Protein AF-Q9HTI3-F1 (afdb_monomer)

Secondary structure (DSSP, 8-state):
-----------------------------------------------EEE-HHHHHHHHHHTT----TT--HHHHHHHHHHT--HHHHHHHHHHHHHIIIIIEEE-HHHHHHIIIIIHHHHS---

pLDDT: mean 73.81, std 18.63, range [38.31, 92.44]

Radius of gyration: 23.57 Å; Cα contacts (8 Å, |Δi|>4): 80; chains: 1; bounding box: 71×41×32 Å

Solvent-accessible surface area (backbone atoms only — not comparable to full-atom values): 8296 Å² total; per-residue (Å²): 138,85,84,84,79,82,85,78,80,84,76,89,81,85,80,89,76,87,78,8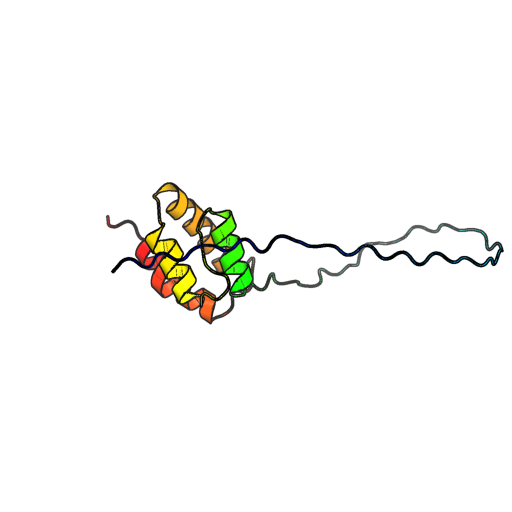8,83,90,83,90,84,90,80,92,83,85,84,79,92,72,85,81,82,87,78,73,82,65,80,72,79,73,58,49,63,38,45,60,66,53,50,47,50,56,39,40,75,68,71,36,84,58,68,88,90,45,50,45,53,52,40,37,49,42,44,60,77,68,58,42,79,71,47,42,54,53,49,48,50,53,50,50,49,45,74,69,64,73,31,44,63,39,68,66,47,52,47,26,43,59,70,50,43,48,67,70,63,51,77,84,124

Mean predicted aligned error: 17.21 Å

Structure (mmCIF, N/CA/C/O backbone):
data_AF-Q9HTI3-F1
#
_entry.id   AF-Q9HTI3-F1
#
loop_
_atom_site.group_PDB
_atom_site.id
_atom_site.type_symbol
_atom_site.label_atom_id
_atom_site.label_alt_id
_atom_site.label_comp_id
_atom_site.label_asym_id
_atom_site.label_entity_id
_atom_site.label_seq_id
_atom_site.pdbx_PDB_ins_code
_atom_site.Cartn_x
_atom_site.Cartn_y
_atom_site.Cartn_z
_atom_site.occupancy
_atom_site.B_iso_or_equiv
_atom_site.auth_seq_id
_atom_site.auth_comp_id
_atom_site.auth_asym_id
_atom_site.auth_atom_id
_atom_site.pdbx_PDB_model_num
ATOM 1 N N . MET A 1 1 ? -16.173 -20.189 4.024 1.00 44.72 1 MET A N 1
ATOM 2 C CA . MET A 1 1 ? -15.160 -20.331 2.958 1.00 44.72 1 MET A CA 1
ATOM 3 C C . MET A 1 1 ? -13.808 -20.085 3.603 1.00 44.72 1 MET A C 1
ATOM 5 O O . MET A 1 1 ? -13.534 -18.957 3.979 1.00 44.72 1 MET A O 1
ATOM 9 N N . ALA A 1 2 ? -13.038 -21.144 3.848 1.00 41.28 2 ALA A N 1
ATOM 10 C CA . ALA A 1 2 ? -11.673 -21.051 4.356 1.00 41.28 2 ALA A CA 1
ATOM 11 C C . ALA A 1 2 ? -10.738 -21.205 3.154 1.00 41.28 2 ALA A C 1
ATOM 13 O O . ALA A 1 2 ? -10.749 -22.251 2.510 1.00 41.28 2 ALA A O 1
ATOM 14 N N . VAL A 1 3 ? -9.991 -20.156 2.816 1.00 48.66 3 VAL A N 1
ATOM 15 C CA . VAL A 1 3 ? -8.865 -20.263 1.884 1.00 48.66 3 VAL A CA 1
ATOM 16 C C . VAL A 1 3 ? -7.623 -20.363 2.754 1.00 48.66 3 VAL A C 1
ATOM 18 O O . VAL A 1 3 ? -7.110 -19.360 3.240 1.00 48.66 3 VAL A O 1
ATOM 21 N N . SER A 1 4 ? -7.211 -21.598 3.016 1.00 51.16 4 SER A N 1
ATOM 22 C CA . SER A 1 4 ? -5.890 -21.913 3.544 1.00 51.16 4 SER A CA 1
ATOM 23 C C . SER A 1 4 ? -4.920 -21.845 2.371 1.00 51.16 4 SER A C 1
ATOM 25 O O . SER A 1 4 ? -4.971 -22.711 1.501 1.00 51.16 4 SER A O 1
ATOM 27 N N . LEU A 1 5 ? -4.073 -20.819 2.312 1.00 60.28 5 LEU A N 1
ATOM 28 C CA . LEU A 1 5 ? -2.958 -20.786 1.370 1.00 60.28 5 LEU A CA 1
ATOM 29 C C . LEU A 1 5 ? -1.672 -21.001 2.168 1.00 60.28 5 LEU A C 1
ATOM 31 O O . LEU A 1 5 ? -1.290 -20.165 2.984 1.00 60.28 5 LEU A O 1
ATOM 35 N N . ALA A 1 6 ? -1.074 -22.176 1.987 1.00 51.75 6 ALA A N 1
ATOM 36 C CA . ALA A 1 6 ? 0.218 -22.530 2.546 1.00 51.75 6 ALA A CA 1
ATOM 37 C C . ALA A 1 6 ? 1.312 -21.749 1.803 1.00 51.75 6 ALA A C 1
ATOM 39 O O . ALA A 1 6 ? 1.410 -21.825 0.581 1.00 51.75 6 ALA A O 1
ATOM 40 N N . VAL A 1 7 ? 2.100 -20.986 2.559 1.00 54.62 7 VAL A N 1
ATOM 41 C CA . VAL A 1 7 ? 3.378 -20.414 2.127 1.00 54.62 7 VAL A CA 1
ATOM 42 C C . VAL A 1 7 ? 4.361 -21.573 1.970 1.00 54.62 7 VAL A C 1
ATOM 44 O O . VAL A 1 7 ? 4.701 -22.225 2.953 1.00 54.62 7 VAL A O 1
ATOM 47 N N . GLU A 1 8 ? 4.761 -21.852 0.733 1.00 54.94 8 GLU A N 1
ATOM 48 C CA . GLU A 1 8 ? 5.879 -22.742 0.417 1.00 54.94 8 GLU A CA 1
ATOM 49 C C . GLU A 1 8 ? 7.155 -21.891 0.403 1.00 54.94 8 GLU A C 1
ATOM 51 O O . GLU A 1 8 ? 7.267 -20.927 -0.358 1.00 54.94 8 GLU A O 1
ATOM 56 N N . LEU A 1 9 ? 8.072 -22.205 1.314 1.00 44.09 9 LEU A N 1
ATOM 57 C CA . LEU A 1 9 ? 9.382 -21.577 1.445 1.00 44.09 9 LEU A CA 1
ATOM 58 C C . LEU A 1 9 ? 10.312 -22.228 0.417 1.00 44.09 9 LEU A C 1
ATOM 60 O O . LEU A 1 9 ? 10.814 -23.325 0.644 1.00 44.09 9 LEU A O 1
ATOM 64 N N . ALA A 1 10 ? 10.554 -21.559 -0.708 1.00 52.97 10 ALA A N 1
ATOM 65 C CA . ALA A 1 10 ? 11.583 -21.985 -1.650 1.00 52.97 10 ALA A CA 1
ATOM 66 C C . ALA A 1 10 ? 12.968 -21.592 -1.106 1.00 52.97 10 ALA A C 1
ATOM 68 O O . ALA A 1 10 ? 13.459 -20.486 -1.332 1.00 52.97 10 ALA A O 1
ATOM 69 N N . GLU A 1 11 ? 13.561 -22.509 -0.345 1.00 49.38 11 GLU A N 1
ATOM 70 C CA . GLU A 1 11 ? 14.949 -22.465 0.112 1.00 49.38 11 GLU A CA 1
ATOM 71 C C . GLU A 1 11 ? 15.926 -22.395 -1.072 1.00 49.38 11 GLU A C 1
ATOM 73 O O . GLU A 1 11 ? 15.792 -23.079 -2.090 1.00 49.38 11 GLU A O 1
ATOM 78 N N . ASN A 1 12 ? 16.942 -21.558 -0.887 1.00 46.12 12 ASN A N 1
ATOM 79 C CA . ASN A 1 12 ? 18.140 -21.451 -1.700 1.00 46.12 12 ASN A CA 1
ATOM 80 C C . ASN A 1 12 ? 18.858 -22.803 -1.859 1.00 46.12 12 ASN A C 1
ATOM 82 O O . ASN A 1 12 ? 19.220 -23.419 -0.860 1.00 46.12 12 ASN A O 1
ATOM 86 N N . ASP A 1 13 ? 19.214 -23.176 -3.093 1.00 53.34 13 ASP A N 1
ATOM 87 C CA . ASP A 1 13 ? 20.302 -24.129 -3.336 1.00 53.34 13 ASP A CA 1
ATOM 88 C C . ASP A 1 13 ? 21.354 -23.541 -4.283 1.00 53.34 13 ASP A C 1
ATOM 90 O O . ASP A 1 13 ? 21.092 -23.110 -5.408 1.00 53.34 13 ASP A O 1
ATOM 94 N N . LEU A 1 14 ? 22.565 -23.489 -3.744 1.00 41.88 14 LEU A N 1
ATOM 95 C CA . LEU A 1 14 ? 23.815 -23.050 -4.340 1.00 41.88 14 LEU A CA 1
ATOM 96 C C . LEU A 1 14 ? 24.447 -24.242 -5.081 1.00 41.88 14 LEU A C 1
ATOM 98 O O . LEU A 1 14 ? 24.654 -25.275 -4.448 1.00 41.88 14 LEU A O 1
ATOM 102 N N . PRO A 1 15 ? 24.960 -24.082 -6.313 1.00 46.31 15 PRO A N 1
ATOM 103 C CA . PRO A 1 15 ? 26.060 -24.938 -6.746 1.00 46.31 15 PRO A CA 1
ATOM 104 C C . PRO A 1 15 ? 27.381 -24.168 -6.839 1.00 46.31 15 PRO A C 1
ATOM 106 O O . PRO A 1 15 ? 27.630 -23.376 -7.748 1.00 46.31 15 PRO A O 1
ATOM 109 N N . MET A 1 16 ? 28.283 -24.501 -5.909 1.00 38.31 16 MET A N 1
ATOM 110 C CA . MET A 1 16 ? 29.727 -24.413 -6.122 1.00 38.31 16 MET A CA 1
ATOM 111 C C . MET A 1 16 ? 30.098 -25.154 -7.411 1.00 38.31 16 MET A C 1
ATOM 113 O O . MET A 1 16 ? 29.829 -26.347 -7.544 1.00 38.31 16 MET A O 1
ATOM 117 N N . SER A 1 17 ? 30.831 -24.510 -8.314 1.00 49.66 17 SER A N 1
ATOM 118 C CA . SER A 1 17 ? 31.725 -25.225 -9.227 1.00 49.66 17 SER A CA 1
ATOM 119 C C . SER A 1 17 ? 32.924 -24.368 -9.592 1.00 49.66 17 SER A C 1
ATOM 121 O O . SER A 1 17 ? 32.870 -23.428 -10.378 1.00 49.66 17 SER A O 1
ATOM 123 N N . ARG A 1 18 ? 34.021 -24.757 -8.949 1.00 46.94 18 ARG A N 1
ATOM 124 C CA . ARG A 1 18 ? 35.406 -24.360 -9.156 1.00 46.94 18 ARG A CA 1
ATOM 125 C C . ARG A 1 18 ? 35.798 -24.442 -10.630 1.00 46.94 18 ARG A C 1
ATOM 127 O O . ARG A 1 18 ? 35.644 -25.502 -11.233 1.00 46.94 18 ARG A O 1
ATOM 134 N N . ARG A 1 19 ? 36.445 -23.396 -11.140 1.00 54.78 19 ARG A N 1
ATOM 135 C CA . ARG A 1 19 ? 37.541 -23.530 -12.109 1.00 54.78 19 ARG A CA 1
ATOM 136 C C . ARG A 1 19 ? 38.634 -22.520 -11.775 1.00 54.78 19 ARG A C 1
ATOM 138 O O . ARG A 1 19 ? 38.625 -21.389 -12.242 1.00 54.78 19 ARG A O 1
ATOM 145 N N . ASP A 1 20 ? 39.563 -22.985 -10.948 1.00 39.28 20 ASP A N 1
ATOM 146 C CA . ASP A 1 20 ? 40.979 -22.656 -11.057 1.00 39.28 20 ASP A CA 1
ATOM 147 C C . ASP A 1 20 ? 41.434 -22.756 -12.519 1.00 39.28 20 ASP A C 1
ATOM 149 O O . ASP A 1 20 ? 41.200 -23.782 -13.165 1.00 39.28 20 ASP A O 1
ATOM 153 N N . SER A 1 21 ? 42.140 -21.742 -13.019 1.00 53.97 21 SER A N 1
ATOM 154 C CA . SER A 1 21 ? 43.508 -21.929 -13.531 1.00 53.97 21 SER A CA 1
ATOM 155 C C . SER A 1 21 ? 44.209 -20.583 -13.812 1.00 53.97 21 SER A C 1
ATOM 157 O O . SER A 1 21 ? 43.557 -19.664 -14.310 1.00 53.97 21 SER A O 1
ATOM 159 N N . PRO A 1 22 ? 45.524 -20.463 -13.525 1.00 50.22 22 PRO A N 1
ATOM 160 C CA . PRO A 1 22 ? 46.285 -19.208 -13.552 1.00 50.22 22 PRO A CA 1
ATOM 161 C C . PRO A 1 22 ? 47.316 -19.136 -14.696 1.00 50.22 22 PRO A C 1
ATOM 163 O O . PRO A 1 22 ? 47.919 -20.153 -15.011 1.00 50.22 22 PRO A O 1
ATOM 166 N N . LEU A 1 23 ? 47.613 -17.939 -15.223 1.00 54.00 23 LEU A N 1
ATOM 167 C CA . LEU A 1 23 ? 48.892 -17.547 -15.862 1.00 54.00 23 LEU A CA 1
ATOM 168 C C . LEU A 1 23 ? 48.975 -16.002 -15.814 1.00 54.00 23 LEU A C 1
ATOM 170 O O . LEU A 1 23 ? 48.104 -15.328 -16.347 1.00 54.00 23 LEU A O 1
ATOM 174 N N 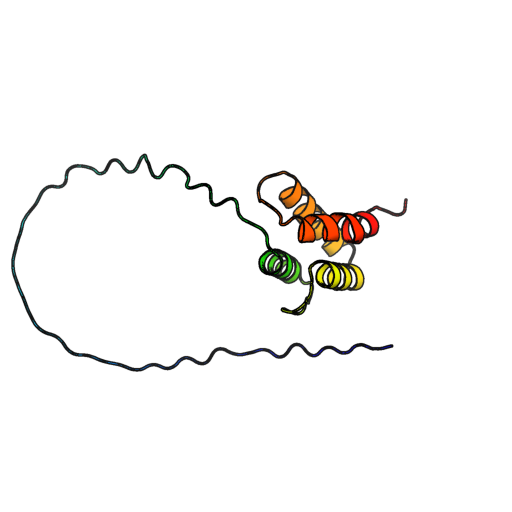. ALA A 1 24 ? 49.816 -15.403 -14.966 1.00 51.75 24 ALA A N 1
ATOM 175 C CA . ALA A 1 24 ? 51.229 -15.071 -15.208 1.00 51.75 24 ALA A CA 1
ATOM 176 C C . ALA A 1 24 ? 51.431 -13.967 -16.271 1.00 51.75 24 ALA A C 1
ATOM 178 O O . ALA A 1 24 ? 51.331 -14.217 -17.467 1.00 51.75 24 ALA A O 1
ATOM 179 N N . GLY A 1 25 ? 51.767 -12.758 -15.806 1.00 48.72 25 GLY A N 1
ATOM 180 C CA . GLY A 1 25 ? 52.128 -11.607 -16.635 1.00 48.72 25 GLY A CA 1
ATOM 181 C C . GLY A 1 25 ? 52.417 -10.369 -15.784 1.00 48.72 25 GLY A C 1
ATOM 182 O O . GLY A 1 25 ? 51.518 -9.586 -15.498 1.00 48.72 25 GLY A O 1
ATOM 183 N N . SER A 1 26 ? 53.667 -10.251 -15.344 1.00 53.03 26 SER A N 1
ATOM 184 C CA . SER A 1 26 ? 54.274 -9.083 -14.700 1.00 53.03 26 SER A CA 1
ATOM 185 C C . SER A 1 26 ? 54.411 -7.914 -15.686 1.00 53.03 26 SER A C 1
ATOM 187 O O . SER A 1 26 ? 54.727 -8.147 -16.848 1.00 53.03 26 SER A O 1
ATOM 189 N N . ASP A 1 27 ? 54.168 -6.675 -15.251 1.00 52.75 27 ASP A N 1
ATOM 1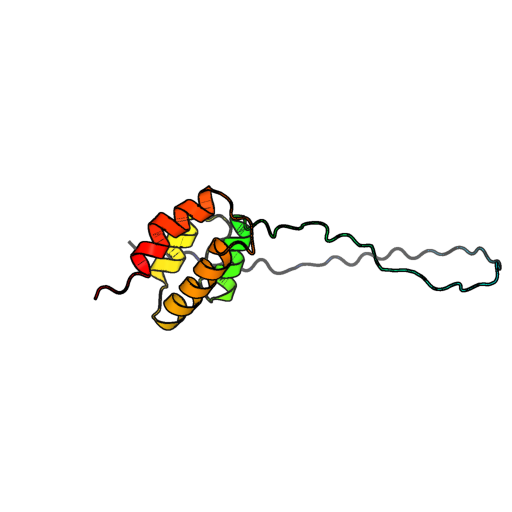90 C CA . ASP A 1 27 ? 55.211 -5.686 -14.913 1.00 52.75 27 ASP A CA 1
ATOM 191 C C . ASP A 1 27 ? 54.642 -4.254 -14.818 1.00 52.75 27 ASP A C 1
ATOM 193 O O . ASP A 1 27 ? 53.951 -3.766 -15.707 1.00 52.75 27 ASP A O 1
ATOM 197 N N . VAL A 1 28 ? 54.963 -3.625 -13.683 1.00 53.41 28 VAL A N 1
ATOM 198 C CA . VAL A 1 28 ? 55.403 -2.234 -13.474 1.00 53.41 28 VAL A CA 1
ATOM 199 C C . VAL A 1 28 ? 54.848 -1.115 -14.372 1.00 53.41 28 VAL A C 1
ATOM 201 O O . VAL A 1 28 ? 55.142 -0.997 -15.556 1.00 53.41 28 VAL A O 1
ATOM 204 N N . GLY A 1 29 ? 54.200 -0.155 -13.706 1.00 47.62 29 GLY A N 1
ATOM 205 C CA . GLY A 1 29 ? 53.942 1.194 -14.203 1.00 47.62 29 GLY A CA 1
ATOM 206 C C . GLY A 1 29 ? 53.551 2.114 -13.049 1.00 47.62 29 GLY A C 1
ATOM 207 O O . GLY A 1 29 ? 52.410 2.114 -12.604 1.00 47.62 29 GLY A O 1
ATOM 208 N N . SER A 1 30 ? 54.543 2.826 -12.527 1.00 51.75 30 SER A N 1
ATOM 209 C CA . SER A 1 30 ? 54.497 3.689 -11.351 1.00 51.75 30 SER A CA 1
ATOM 210 C C . SER A 1 30 ? 53.653 4.961 -11.510 1.00 51.75 30 SER A C 1
ATOM 212 O O . SER A 1 30 ? 53.765 5.661 -12.507 1.00 51.75 30 SER A O 1
ATOM 214 N N . ALA A 1 31 ? 53.002 5.295 -10.391 1.00 45.69 31 ALA A N 1
ATOM 215 C CA . ALA A 1 31 ? 52.934 6.615 -9.752 1.00 45.69 31 ALA A CA 1
ATOM 216 C C . ALA A 1 31 ? 51.964 7.708 -10.249 1.00 45.69 31 ALA A C 1
ATOM 218 O O . ALA A 1 31 ? 51.677 7.874 -11.426 1.00 45.69 31 ALA A O 1
ATOM 219 N N . GLU A 1 32 ? 51.563 8.483 -9.227 1.00 49.47 32 GLU A N 1
ATOM 220 C CA . GLU A 1 32 ? 50.856 9.774 -9.207 1.00 49.47 32 GLU A CA 1
ATOM 221 C C . GLU A 1 32 ? 49.339 9.673 -9.437 1.00 49.47 32 GLU A C 1
ATOM 223 O O . GLU A 1 32 ? 48.838 9.692 -10.549 1.00 49.47 32 GLU A O 1
ATOM 228 N N . SER A 1 33 ? 48.505 9.463 -8.412 1.00 50.81 33 SER A N 1
ATOM 229 C CA . SER A 1 33 ? 48.320 10.291 -7.207 1.00 50.81 33 SER A CA 1
ATOM 230 C C . SER A 1 33 ? 48.174 11.783 -7.512 1.00 50.81 33 SER A C 1
ATOM 232 O O . SER A 1 33 ? 48.957 12.598 -7.034 1.00 50.81 33 SER A O 1
ATOM 234 N N . MET A 1 34 ? 47.111 12.149 -8.230 1.00 59.06 34 MET A N 1
ATOM 235 C CA . MET A 1 34 ? 46.504 13.469 -8.081 1.00 59.06 34 MET A CA 1
ATOM 236 C C . MET A 1 34 ? 45.008 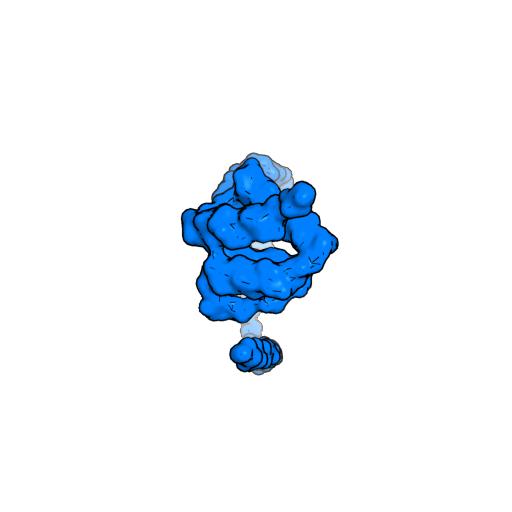13.309 -7.807 1.00 59.06 34 MET A C 1
ATOM 238 O O . MET A 1 34 ? 44.256 12.782 -8.621 1.00 59.06 34 MET A O 1
ATOM 242 N N . ALA A 1 35 ? 44.651 13.693 -6.582 1.00 55.53 35 ALA A N 1
ATOM 243 C CA . ALA A 1 35 ? 43.333 13.763 -5.969 1.00 55.53 35 ALA A CA 1
ATOM 244 C C . ALA A 1 35 ? 42.142 13.787 -6.946 1.00 55.53 35 ALA A C 1
ATOM 246 O O . ALA A 1 35 ? 41.862 14.778 -7.613 1.00 55.53 35 ALA A O 1
ATOM 247 N N . ILE A 1 36 ? 41.417 12.673 -6.940 1.00 59.81 36 ILE A N 1
ATOM 248 C CA . ILE A 1 36 ? 40.026 12.512 -7.358 1.00 59.81 36 ILE A CA 1
ATOM 249 C C . ILE A 1 36 ? 39.123 13.688 -6.923 1.00 59.81 36 ILE A C 1
ATOM 251 O O . ILE A 1 36 ? 38.921 13.884 -5.724 1.00 59.81 36 ILE A O 1
ATOM 255 N N . PRO A 1 37 ? 38.476 14.407 -7.855 1.00 47.59 37 PRO A N 1
ATOM 256 C CA . PRO A 1 37 ? 37.214 15.068 -7.574 1.00 47.59 37 PRO A CA 1
ATOM 257 C C . PRO A 1 37 ? 36.093 14.041 -7.782 1.00 47.59 37 PRO A C 1
ATOM 259 O O . PRO A 1 37 ? 35.703 13.764 -8.913 1.00 47.59 37 PRO A O 1
ATOM 262 N N . ILE A 1 38 ? 35.573 13.448 -6.703 1.00 61.31 38 ILE A N 1
ATOM 263 C CA . ILE A 1 38 ? 34.295 12.713 -6.764 1.00 61.31 38 ILE A CA 1
ATOM 264 C C . ILE A 1 38 ? 33.187 13.653 -6.290 1.00 61.31 38 ILE A C 1
ATOM 266 O O . ILE A 1 38 ? 32.502 13.405 -5.307 1.00 61.31 38 ILE A O 1
ATOM 270 N N . GLU A 1 39 ? 33.032 14.776 -6.979 1.00 59.81 39 GLU A N 1
ATOM 271 C CA . GLU A 1 39 ? 31.837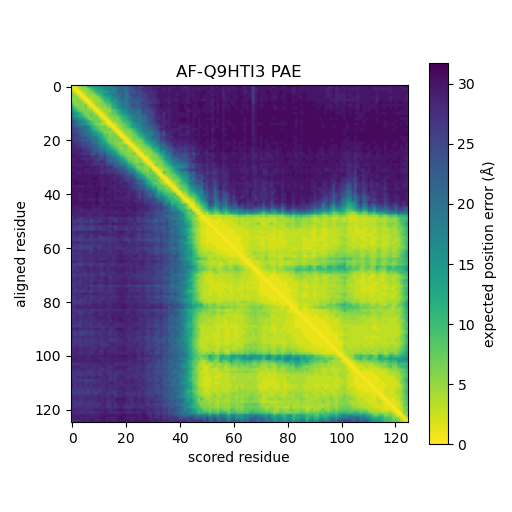 15.604 -6.866 1.00 59.81 39 GLU A CA 1
ATOM 272 C C . GLU A 1 39 ? 31.234 15.635 -8.264 1.00 59.81 39 GLU A C 1
ATOM 274 O O . GLU A 1 39 ? 31.752 16.284 -9.169 1.00 59.81 39 GLU A O 1
ATOM 279 N N . GLY A 1 40 ? 30.228 14.789 -8.489 1.00 46.19 40 GLY A N 1
ATOM 280 C CA . GLY A 1 40 ? 29.663 14.618 -9.825 1.00 46.19 40 GLY A CA 1
ATOM 281 C C . GLY A 1 40 ? 29.104 13.243 -10.164 1.00 46.19 40 GLY A C 1
ATOM 282 O O . GLY A 1 40 ? 28.797 13.013 -11.330 1.00 46.19 40 GLY A O 1
ATOM 283 N N . ALA A 1 41 ? 28.878 12.343 -9.201 1.00 53.34 41 ALA A N 1
ATOM 284 C CA . ALA A 1 41 ? 27.762 11.417 -9.373 1.00 53.34 41 ALA A CA 1
ATOM 285 C C . ALA A 1 41 ? 26.492 12.258 -9.203 1.00 53.34 41 ALA A C 1
ATOM 287 O O . ALA A 1 41 ? 25.913 12.329 -8.121 1.00 53.34 41 ALA A O 1
ATOM 288 N N . ALA A 1 42 ? 26.137 12.986 -10.268 1.00 53.50 42 ALA A N 1
ATOM 289 C CA . ALA A 1 42 ? 24.809 13.534 -10.452 1.00 53.50 42 ALA A CA 1
ATOM 290 C C . ALA A 1 42 ? 23.849 12.461 -9.965 1.00 53.50 42 ALA A C 1
ATOM 292 O O . ALA A 1 42 ? 23.958 11.323 -10.426 1.00 53.50 42 ALA A O 1
ATOM 293 N N . ALA A 1 43 ? 23.026 12.811 -8.976 1.00 55.50 43 ALA A N 1
ATOM 294 C CA . ALA A 1 43 ? 21.980 11.965 -8.449 1.00 55.50 43 ALA A CA 1
ATOM 295 C C . ALA A 1 43 ? 21.233 11.378 -9.645 1.00 55.50 43 ALA A C 1
ATOM 297 O O . ALA A 1 43 ? 20.397 12.033 -10.268 1.00 55.50 43 ALA A O 1
ATOM 298 N N . MET A 1 44 ? 21.630 10.170 -10.039 1.00 59.12 44 MET A N 1
ATOM 299 C CA . MET A 1 44 ? 20.917 9.396 -11.019 1.00 59.12 44 MET A CA 1
ATOM 300 C C . MET A 1 44 ? 19.606 9.176 -10.299 1.00 59.12 44 MET A C 1
ATOM 302 O O . MET A 1 44 ? 19.598 8.573 -9.226 1.00 59.12 44 MET A O 1
ATOM 306 N N . MET A 1 45 ? 18.550 9.819 -10.787 1.00 58.25 45 MET A N 1
ATOM 307 C CA . MET A 1 45 ? 17.234 9.735 -10.189 1.00 58.25 45 MET A CA 1
ATOM 308 C C . MET A 1 45 ? 16.777 8.285 -10.362 1.00 58.25 45 MET A C 1
ATOM 310 O O . MET A 1 45 ? 16.025 7.967 -11.275 1.00 58.25 45 MET A O 1
ATOM 314 N N . HIS A 1 46 ? 17.251 7.381 -9.508 1.00 56.00 46 HIS A N 1
ATOM 315 C CA . HIS A 1 46 ? 16.463 6.232 -9.122 1.00 56.00 46 HIS A CA 1
ATOM 316 C C . HIS A 1 46 ? 15.324 6.841 -8.322 1.00 56.00 46 HIS A C 1
ATOM 318 O O . HIS A 1 46 ? 15.378 6.968 -7.102 1.00 56.00 46 HIS A O 1
ATOM 324 N N . ALA A 1 47 ? 14.316 7.336 -9.040 1.00 63.97 47 ALA A N 1
ATOM 325 C CA . ALA A 1 47 ? 12.999 7.343 -8.459 1.00 63.97 47 ALA A CA 1
ATOM 326 C C . ALA A 1 47 ? 12.757 5.882 -8.086 1.00 63.97 47 ALA A C 1
ATOM 328 O O . ALA A 1 47 ? 12.759 5.030 -8.972 1.00 63.97 47 ALA A O 1
ATOM 329 N N . ASP A 1 48 ? 12.676 5.604 -6.787 1.00 78.81 48 ASP A N 1
ATOM 330 C CA . ASP A 1 48 ? 12.310 4.288 -6.279 1.00 78.81 48 ASP A CA 1
ATOM 331 C C . ASP A 1 48 ? 10.923 4.001 -6.865 1.00 78.81 48 ASP A C 1
ATOM 333 O O . ASP A 1 48 ? 9.929 4.630 -6.477 1.00 78.81 48 ASP A O 1
ATOM 337 N N . LEU A 1 49 ? 10.882 3.227 -7.951 1.00 87.94 49 LEU A N 1
ATOM 338 C CA . LEU A 1 49 ? 9.645 2.897 -8.634 1.00 87.94 49 LEU A CA 1
ATOM 339 C C . LEU A 1 49 ? 9.031 1.763 -7.842 1.00 87.94 49 LEU A C 1
ATOM 341 O O . LEU A 1 49 ? 9.446 0.632 -8.008 1.00 87.94 49 LEU A O 1
ATOM 345 N N . ILE A 1 50 ? 8.030 2.069 -7.030 1.00 89.94 50 ILE A N 1
ATOM 346 C CA . ILE A 1 50 ? 7.308 1.055 -6.275 1.00 89.94 50 ILE A CA 1
ATOM 347 C C . ILE A 1 50 ? 6.337 0.369 -7.228 1.00 89.94 50 ILE A C 1
ATOM 349 O O . ILE A 1 50 ? 5.265 0.905 -7.560 1.00 89.94 50 ILE A O 1
ATOM 353 N N . ASP A 1 51 ? 6.732 -0.817 -7.668 1.00 89.75 51 ASP A N 1
ATOM 354 C CA . ASP A 1 51 ? 5.879 -1.740 -8.396 1.00 89.75 51 ASP A CA 1
ATOM 355 C C . ASP A 1 51 ? 5.077 -2.660 -7.449 1.00 89.75 51 ASP A C 1
ATOM 357 O O . ASP A 1 51 ? 4.936 -2.406 -6.248 1.00 89.75 51 ASP A O 1
ATOM 361 N N . GLN A 1 52 ? 4.442 -3.689 -8.014 1.00 89.44 52 GLN A N 1
ATOM 362 C CA . GLN A 1 52 ? 3.656 -4.659 -7.250 1.00 89.44 52 GLN A CA 1
ATOM 363 C C . GLN A 1 52 ? 4.530 -5.468 -6.282 1.00 89.44 52 GLN A C 1
ATOM 365 O O . GLN A 1 52 ? 4.093 -5.751 -5.162 1.00 89.44 52 GLN A O 1
ATOM 370 N N . ASP A 1 53 ? 5.731 -5.846 -6.715 1.00 89.81 53 ASP A N 1
ATOM 371 C CA . ASP A 1 53 ? 6.667 -6.646 -5.940 1.00 89.81 53 ASP A CA 1
ATOM 372 C C . ASP A 1 53 ? 7.213 -5.822 -4.768 1.00 89.81 53 ASP A C 1
ATOM 374 O O . ASP A 1 53 ? 7.125 -6.271 -3.622 1.00 89.81 53 ASP A O 1
ATOM 378 N N . ASP A 1 54 ? 7.623 -4.577 -5.015 1.00 90.12 54 ASP A N 1
ATOM 379 C CA . ASP A 1 54 ? 8.093 -3.652 -3.975 1.00 90.12 54 ASP A CA 1
ATOM 380 C C . ASP A 1 54 ? 7.003 -3.330 -2.950 1.00 90.12 54 ASP A C 1
ATOM 382 O O . ASP A 1 54 ? 7.233 -3.306 -1.735 1.00 90.12 54 ASP A O 1
ATOM 386 N N . PHE A 1 55 ? 5.776 -3.087 -3.416 1.00 90.81 55 PHE A N 1
ATOM 387 C CA . PHE A 1 55 ? 4.646 -2.858 -2.521 1.00 90.81 55 PHE A CA 1
ATOM 388 C C . PHE A 1 55 ? 4.389 -4.079 -1.631 1.00 90.81 55 PHE A C 1
ATOM 390 O O . PHE A 1 55 ? 4.190 -3.938 -0.420 1.00 90.81 55 PHE A O 1
ATOM 397 N N . ARG A 1 56 ? 4.447 -5.285 -2.206 1.00 91.19 56 ARG A N 1
ATOM 398 C CA . ARG A 1 56 ? 4.314 -6.544 -1.468 1.00 91.19 56 ARG A CA 1
ATOM 399 C C . ARG A 1 56 ? 5.435 -6.714 -0.446 1.00 91.19 56 ARG A C 1
ATOM 401 O O . ARG A 1 56 ? 5.157 -7.108 0.685 1.00 91.19 56 ARG A O 1
ATOM 408 N N . GLU A 1 57 ? 6.683 -6.438 -0.800 1.00 91.75 57 GLU A N 1
ATOM 409 C CA . GLU A 1 57 ? 7.818 -6.512 0.127 1.00 91.75 57 GLU A CA 1
ATOM 410 C C . GLU A 1 57 ? 7.655 -5.554 1.305 1.00 91.75 57 GLU A C 1
ATOM 412 O O . GLU A 1 57 ? 7.826 -5.952 2.459 1.00 91.75 57 GLU A O 1
ATOM 417 N N . ARG A 1 58 ? 7.209 -4.321 1.049 1.00 90.69 58 ARG A N 1
ATOM 418 C CA . ARG A 1 58 ? 6.912 -3.349 2.110 1.00 90.69 58 ARG A CA 1
ATOM 419 C C . ARG A 1 58 ? 5.776 -3.825 3.023 1.00 90.69 58 ARG A C 1
ATOM 421 O O . ARG A 1 58 ? 5.851 -3.640 4.237 1.00 90.69 58 ARG A O 1
ATOM 428 N N . LEU A 1 59 ? 4.748 -4.484 2.481 1.00 91.94 59 LEU A N 1
ATOM 429 C CA . LEU A 1 59 ? 3.699 -5.124 3.287 1.00 91.94 59 LEU A CA 1
ATOM 430 C C . LEU A 1 59 ? 4.251 -6.286 4.131 1.00 91.94 59 LEU A C 1
ATOM 432 O O . LEU A 1 59 ? 3.929 -6.392 5.316 1.00 91.94 59 LEU A O 1
ATOM 436 N N . GLN A 1 60 ? 5.117 -7.125 3.565 1.00 91.75 60 GLN A N 1
ATOM 437 C CA . GLN A 1 60 ? 5.771 -8.218 4.291 1.00 91.75 60 GLN A CA 1
ATOM 438 C C . GLN A 1 60 ? 6.673 -7.708 5.417 1.00 91.75 60 GLN A C 1
ATOM 440 O O . GLN A 1 60 ? 6.635 -8.260 6.517 1.00 91.75 60 GLN A O 1
ATOM 445 N N . ALA A 1 61 ? 7.390 -6.604 5.200 1.00 91.31 61 ALA A N 1
ATOM 446 C CA . ALA A 1 61 ? 8.195 -5.942 6.225 1.00 91.31 61 ALA A CA 1
ATOM 447 C C . ALA A 1 61 ? 7.351 -5.415 7.403 1.00 91.31 61 ALA A C 1
ATOM 449 O O . ALA A 1 61 ? 7.812 -5.411 8.542 1.00 91.31 61 ALA A O 1
ATOM 450 N N . LEU A 1 62 ? 6.093 -5.028 7.156 1.00 90.31 62 LEU A N 1
ATOM 451 C CA . LEU A 1 62 ? 5.116 -4.678 8.199 1.00 90.31 62 LEU A CA 1
ATOM 452 C C . LEU A 1 62 ? 4.473 -5.905 8.879 1.00 90.31 62 LEU A C 1
ATOM 454 O O . LEU A 1 62 ? 3.654 -5.754 9.792 1.00 90.31 62 LEU A O 1
ATOM 458 N N . GLY A 1 63 ? 4.809 -7.121 8.442 1.00 90.56 63 GLY A N 1
ATOM 459 C CA . GLY A 1 63 ? 4.267 -8.372 8.967 1.00 90.56 63 GLY A CA 1
ATOM 460 C C . GLY A 1 63 ? 2.945 -8.805 8.328 1.00 90.56 63 GLY A C 1
ATOM 461 O O . GLY A 1 63 ? 2.168 -9.525 8.965 1.00 90.56 63 GLY A O 1
ATOM 462 N N . PHE A 1 64 ? 2.638 -8.361 7.106 1.00 90.12 64 PHE A N 1
ATOM 463 C CA . PHE A 1 64 ? 1.535 -8.910 6.312 1.00 90.12 64 PHE A CA 1
ATOM 464 C C . PHE A 1 64 ? 2.038 -10.046 5.419 1.00 90.12 64 PHE A C 1
ATOM 466 O O . PHE A 1 64 ? 2.956 -9.864 4.630 1.00 90.12 64 PHE A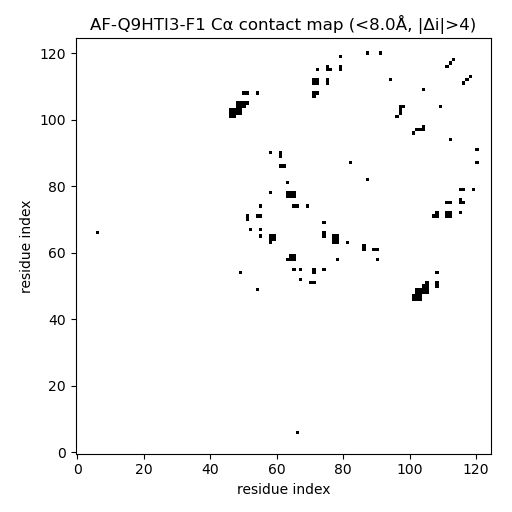 O 1
ATOM 473 N N . SER A 1 65 ? 1.414 -11.220 5.499 1.00 87.69 65 SER A N 1
ATOM 474 C CA . SER A 1 65 ? 1.728 -12.316 4.579 1.00 87.69 65 SER A CA 1
ATOM 475 C C . SER A 1 65 ? 0.932 -12.127 3.289 1.00 87.69 65 SER A C 1
ATOM 477 O O . SER A 1 65 ? -0.290 -12.289 3.281 1.00 87.69 65 SER A O 1
ATOM 479 N N . VAL A 1 66 ? 1.622 -11.729 2.221 1.00 88.38 66 VAL A N 1
ATOM 480 C CA . VAL A 1 66 ? 1.037 -11.520 0.894 1.00 88.38 66 VAL A CA 1
ATOM 481 C C . VAL A 1 66 ? 1.721 -12.463 -0.101 1.00 88.38 66 VAL A C 1
ATOM 483 O O . VAL A 1 66 ? 2.946 -12.422 -0.208 1.00 88.38 66 VAL A O 1
ATOM 486 N N . PRO A 1 67 ? 0.968 -13.299 -0.836 1.00 89.44 67 PRO A N 1
ATOM 487 C CA . PRO A 1 67 ? 1.534 -14.205 -1.838 1.00 89.44 67 PRO A CA 1
ATOM 488 C C . PRO A 1 67 ? 2.237 -13.453 -2.980 1.00 89.44 67 PRO A C 1
ATOM 490 O O . PRO A 1 67 ? 1.749 -12.385 -3.365 1.00 89.44 67 PRO A O 1
ATOM 493 N N . PRO A 1 68 ? 3.313 -14.010 -3.571 1.00 83.75 68 PRO A N 1
AT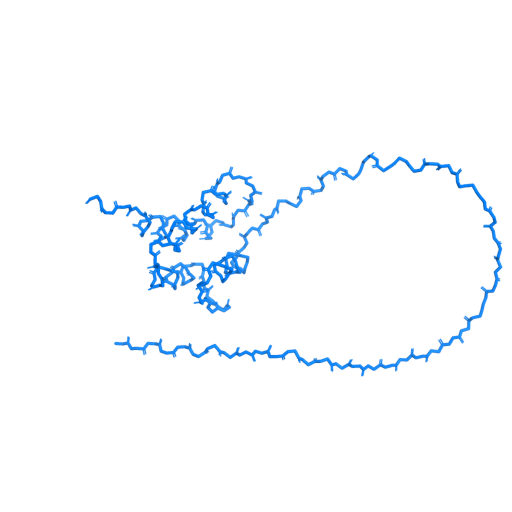OM 494 C CA . PRO A 1 68 ? 4.083 -13.342 -4.620 1.00 83.75 68 PRO A CA 1
ATOM 495 C C . PRO A 1 68 ? 3.247 -13.035 -5.870 1.00 83.75 68 PRO A C 1
ATOM 497 O O . PRO A 1 68 ? 3.329 -11.928 -6.392 1.00 83.75 68 PRO A O 1
ATOM 500 N N . ASP A 1 69 ? 2.348 -13.939 -6.261 1.00 87.19 69 ASP A N 1
ATOM 501 C CA . ASP A 1 69 ? 1.503 -13.793 -7.458 1.00 87.19 69 ASP A CA 1
ATOM 502 C C . ASP A 1 69 ? 0.256 -12.911 -7.242 1.00 87.19 69 ASP A C 1
ATOM 504 O O . ASP A 1 69 ? -0.665 -12.902 -8.061 1.00 87.19 69 ASP A O 1
ATOM 508 N N . SER A 1 70 ? 0.175 -12.199 -6.113 1.00 88.38 70 SER A N 1
ATOM 509 C CA . SER A 1 70 ? -0.982 -11.360 -5.796 1.00 88.38 70 SER A CA 1
ATOM 510 C C . SER A 1 70 ? -0.933 -10.050 -6.566 1.00 88.38 70 SER A C 1
ATOM 512 O O . SER A 1 70 ? 0.018 -9.283 -6.432 1.00 88.38 70 SER A O 1
ATOM 514 N N . THR A 1 71 ? -2.015 -9.745 -7.277 1.00 91.31 71 THR A N 1
ATOM 515 C CA . THR A 1 71 ? -2.269 -8.400 -7.820 1.00 91.31 71 THR A CA 1
ATOM 516 C C . THR A 1 71 ? -2.226 -7.334 -6.714 1.00 91.31 71 THR A C 1
ATOM 518 O O . THR A 1 71 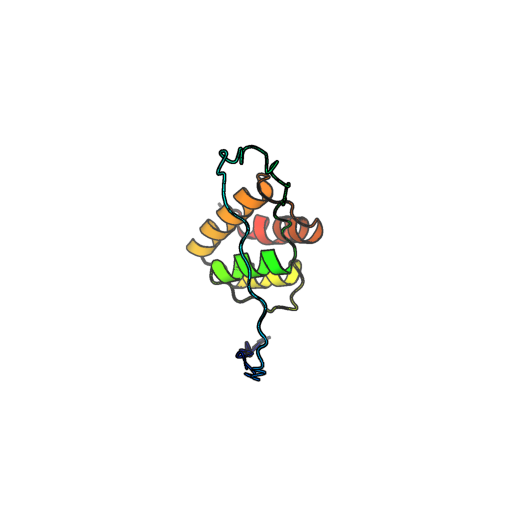? -2.438 -7.671 -5.541 1.00 91.31 71 THR A O 1
ATOM 521 N N . PRO A 1 72 ? -2.006 -6.043 -7.032 1.00 89.94 72 PRO A N 1
ATOM 522 C CA . PRO A 1 72 ? -1.994 -4.980 -6.026 1.00 89.94 72 PRO A CA 1
ATOM 523 C C . PRO A 1 72 ? -3.293 -4.946 -5.213 1.00 89.94 72 PRO A C 1
ATOM 525 O O . PRO A 1 72 ? -3.268 -4.700 -4.006 1.00 89.94 72 PRO A O 1
ATOM 528 N N . GLU A 1 73 ? -4.420 -5.263 -5.851 1.00 91.12 73 GLU A N 1
ATOM 529 C CA . GLU A 1 73 ? -5.723 -5.359 -5.208 1.00 91.12 73 GLU A CA 1
ATOM 530 C C . GLU A 1 73 ? -5.793 -6.532 -4.228 1.00 91.12 73 GLU A C 1
ATOM 532 O O . GLU A 1 73 ? -6.206 -6.364 -3.079 1.00 91.12 73 GLU A O 1
ATOM 537 N N . GLN A 1 74 ? -5.345 -7.722 -4.639 1.00 92.44 74 GLN A N 1
ATOM 538 C CA . GLN A 1 74 ? -5.277 -8.885 -3.749 1.00 92.44 74 GLN A CA 1
ATOM 539 C C . GLN A 1 74 ? -4.320 -8.633 -2.581 1.00 92.44 74 GLN A C 1
ATOM 541 O O . GLN A 1 74 ? -4.654 -8.959 -1.444 1.00 92.44 74 GLN A O 1
ATOM 546 N N . ALA A 1 75 ? -3.165 -8.012 -2.831 1.00 91.62 75 ALA A N 1
ATOM 547 C CA . ALA A 1 75 ? -2.217 -7.616 -1.795 1.00 91.62 75 ALA A CA 1
ATOM 548 C C . ALA A 1 75 ? -2.867 -6.680 -0.765 1.00 91.62 75 ALA A C 1
ATOM 550 O O . ALA A 1 75 ? -2.737 -6.897 0.444 1.00 91.62 75 ALA A O 1
ATOM 551 N N . CYS A 1 76 ? -3.645 -5.699 -1.233 1.00 91.75 76 CYS A N 1
ATOM 552 C CA . CYS A 1 76 ? -4.438 -4.838 -0.363 1.00 91.75 76 CYS A CA 1
ATOM 553 C C . CYS A 1 76 ? -5.500 -5.630 0.413 1.00 91.75 76 CYS A C 1
ATOM 555 O O . CYS A 1 76 ? -5.657 -5.407 1.611 1.00 91.75 76 CYS A O 1
ATOM 557 N N . GLU A 1 77 ? -6.200 -6.585 -0.205 1.00 91.31 77 GLU A N 1
ATOM 558 C CA . GLU A 1 77 ? -7.155 -7.441 0.512 1.00 91.31 77 GLU A CA 1
ATOM 559 C C . GLU A 1 77 ? -6.492 -8.258 1.622 1.00 91.31 77 GLU A C 1
ATOM 561 O O . GLU A 1 77 ? -7.030 -8.325 2.729 1.00 91.31 77 GLU A O 1
ATOM 566 N N . TYR A 1 78 ? -5.336 -8.870 1.356 1.00 91.00 78 TYR A N 1
ATOM 567 C CA . TYR A 1 78 ? -4.578 -9.612 2.365 1.00 91.00 78 TYR A CA 1
ATOM 568 C C . TYR A 1 78 ? -4.152 -8.700 3.520 1.00 91.00 78 TYR A C 1
ATOM 570 O O . TYR A 1 78 ? -4.338 -9.062 4.686 1.00 91.00 78 TYR A O 1
ATOM 578 N N . ALA A 1 79 ? -3.671 -7.492 3.213 1.00 91.06 79 ALA A N 1
ATOM 579 C CA . ALA A 1 79 ? -3.315 -6.502 4.223 1.00 91.06 79 ALA A CA 1
ATOM 580 C C . ALA A 1 79 ? -4.528 -6.066 5.068 1.00 91.06 79 ALA A C 1
ATOM 582 O O . ALA A 1 79 ? -4.443 -6.039 6.295 1.00 91.06 79 ALA A O 1
ATOM 583 N N . VAL A 1 80 ? -5.683 -5.802 4.444 1.00 89.75 80 VAL A N 1
ATOM 584 C CA . VAL A 1 80 ? -6.923 -5.418 5.147 1.00 89.75 80 VAL A CA 1
ATOM 585 C C . VAL A 1 80 ? -7.448 -6.555 6.027 1.00 89.75 80 VAL A C 1
ATOM 587 O O . VAL A 1 80 ? -7.853 -6.311 7.162 1.00 89.75 80 VAL A O 1
ATOM 590 N N . ARG A 1 81 ? -7.410 -7.808 5.553 1.00 88.75 81 ARG A N 1
ATOM 591 C CA . ARG A 1 81 ? -7.823 -8.987 6.342 1.00 88.75 81 ARG A CA 1
ATOM 592 C C . ARG A 1 81 ? -6.939 -9.201 7.573 1.00 88.75 81 ARG A C 1
ATOM 594 O O . ARG A 1 81 ? -7.427 -9.678 8.593 1.00 88.75 81 ARG A O 1
ATOM 601 N N . GLY A 1 82 ? -5.654 -8.860 7.475 1.00 87.06 82 GLY A N 1
ATOM 602 C CA . GLY A 1 82 ? -4.681 -8.943 8.565 1.00 87.06 82 GLY A CA 1
ATOM 603 C C . GLY A 1 82 ? -4.536 -7.663 9.392 1.00 87.06 82 GLY A C 1
ATOM 604 O O . GLY A 1 82 ? -3.647 -7.594 10.240 1.00 87.06 82 GLY A O 1
ATOM 605 N N . LEU A 1 83 ? -5.346 -6.632 9.159 1.00 87.75 83 LEU A N 1
ATOM 606 C CA . LEU A 1 83 ? -5.123 -5.309 9.735 1.00 87.75 83 LEU A CA 1
ATOM 607 C C . LEU A 1 83 ? -5.331 -5.310 11.263 1.00 87.75 83 LEU A C 1
ATOM 609 O O . LEU A 1 83 ? -6.426 -5.565 11.757 1.00 87.75 83 LEU A O 1
ATOM 613 N N . SER A 1 84 ? -4.270 -5.017 12.020 1.00 88.06 84 SER A N 1
ATOM 614 C CA . SER A 1 84 ? -4.319 -4.746 13.469 1.00 88.06 84 SER A CA 1
ATOM 615 C C . SER A 1 84 ? -4.179 -3.237 13.715 1.00 88.06 84 SER A C 1
ATOM 617 O O . SER A 1 84 ? -3.661 -2.554 12.836 1.00 88.06 84 SER A O 1
ATOM 619 N N . PRO A 1 85 ? -4.595 -2.676 14.867 1.00 85.56 85 PRO A N 1
ATOM 620 C CA . PRO A 1 85 ? -4.471 -1.234 15.126 1.00 85.56 85 PRO A CA 1
ATOM 621 C C . PRO A 1 85 ? -3.030 -0.715 14.977 1.00 85.56 85 PRO A C 1
ATOM 623 O O . PRO A 1 85 ? -2.810 0.327 14.365 1.00 85.56 85 PRO A O 1
ATOM 626 N N . GLU A 1 86 ? -2.041 -1.479 15.447 1.00 88.62 86 GLU A N 1
ATOM 627 C CA . GLU A 1 86 ? -0.617 -1.151 15.293 1.00 88.62 86 GLU A CA 1
ATOM 628 C C . GLU A 1 86 ? -0.173 -1.209 13.824 1.00 88.62 86 GLU A C 1
ATOM 630 O O . GLU A 1 86 ? 0.437 -0.266 13.314 1.00 88.62 86 GLU A O 1
ATOM 635 N N . ARG A 1 87 ? -0.540 -2.281 13.102 1.00 88.81 87 ARG A N 1
ATOM 636 C CA . ARG A 1 87 ? -0.210 -2.428 11.676 1.00 88.81 87 ARG A CA 1
ATOM 637 C C . ARG A 1 87 ? -0.929 -1.404 10.806 1.00 88.81 87 ARG A C 1
ATOM 639 O O . ARG A 1 87 ? -0.354 -0.950 9.829 1.00 88.81 87 ARG A O 1
ATOM 646 N N . ALA A 1 88 ? -2.147 -1.002 11.161 1.00 89.38 88 ALA A N 1
ATOM 647 C CA . ALA A 1 88 ? -2.890 0.057 10.487 1.00 89.38 8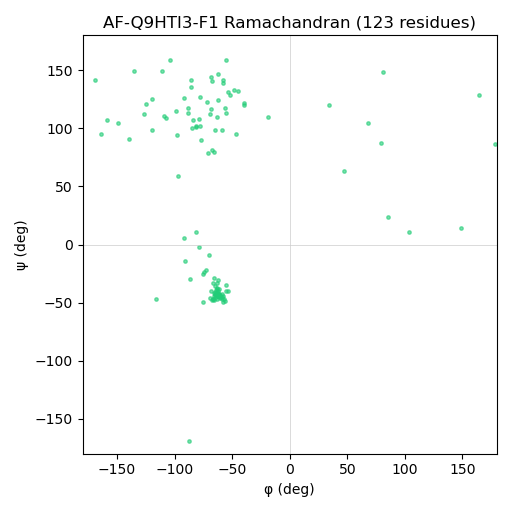8 ALA A CA 1
ATOM 648 C C . ALA A 1 88 ? -2.157 1.392 10.587 1.00 89.38 88 ALA A C 1
ATOM 650 O O . ALA A 1 88 ? -2.010 2.094 9.589 1.00 89.38 88 ALA A O 1
ATOM 651 N N . GLN A 1 89 ? -1.648 1.724 11.773 1.00 90.19 89 GLN A N 1
ATOM 652 C CA . GLN A 1 89 ? -0.877 2.944 11.972 1.00 90.19 89 GLN A CA 1
ATOM 653 C C . GLN A 1 89 ? 0.435 2.920 11.176 1.00 90.19 89 GLN A C 1
ATOM 655 O O . GLN A 1 89 ? 0.759 3.908 10.516 1.00 90.19 89 GLN A O 1
ATOM 660 N N . ALA A 1 90 ? 1.153 1.794 11.185 1.00 91.12 90 ALA A N 1
ATOM 661 C CA . ALA A 1 90 ? 2.383 1.633 10.412 1.00 91.12 90 ALA A CA 1
ATOM 662 C C . ALA A 1 90 ? 2.128 1.666 8.892 1.00 91.12 90 ALA A C 1
ATOM 664 O O . ALA A 1 90 ? 2.813 2.381 8.163 1.00 91.12 90 ALA A O 1
ATOM 665 N N . LEU A 1 91 ? 1.089 0.973 8.418 1.00 91.62 91 LEU A N 1
ATOM 666 C CA . LEU A 1 91 ? 0.673 0.964 7.016 1.00 91.62 91 LEU A CA 1
ATOM 667 C C . LEU A 1 91 ? 0.250 2.354 6.544 1.00 91.62 91 LEU A C 1
ATOM 669 O O . LEU A 1 91 ? 0.595 2.764 5.441 1.00 91.62 91 LEU A O 1
ATOM 673 N N . ARG A 1 92 ? -0.457 3.107 7.389 1.00 89.38 92 ARG A N 1
ATOM 674 C CA . ARG A 1 92 ? -0.830 4.488 7.091 1.00 89.38 92 ARG A CA 1
ATOM 675 C C . ARG A 1 92 ? 0.400 5.374 6.910 1.00 89.38 92 ARG A C 1
ATOM 677 O O . ARG A 1 92 ? 0.429 6.135 5.952 1.00 89.38 92 ARG A O 1
ATOM 684 N N . ARG A 1 93 ? 1.408 5.259 7.782 1.00 89.69 93 ARG A N 1
ATOM 685 C CA . ARG A 1 93 ? 2.676 5.994 7.631 1.00 89.69 93 ARG A CA 1
ATOM 686 C C . ARG A 1 93 ? 3.391 5.631 6.338 1.00 89.69 93 ARG A C 1
ATOM 688 O O . ARG A 1 93 ? 3.748 6.524 5.584 1.00 89.69 93 ARG A O 1
ATOM 695 N N . LEU A 1 94 ? 3.487 4.338 6.036 1.00 89.56 94 LEU A N 1
ATOM 696 C CA . LEU A 1 94 ? 4.064 3.867 4.780 1.00 89.56 94 LEU A CA 1
ATOM 697 C C . LEU A 1 94 ? 3.331 4.461 3.564 1.00 89.56 94 LEU A C 1
ATOM 699 O O . LEU A 1 94 ? 3.967 4.947 2.637 1.00 89.56 94 LEU A O 1
ATOM 703 N N . VAL A 1 95 ? 1.995 4.449 3.559 1.00 90.00 95 VAL A N 1
ATOM 704 C CA . VAL A 1 95 ? 1.185 5.014 2.466 1.00 90.00 95 VAL A CA 1
ATOM 705 C C . VAL A 1 95 ? 1.342 6.533 2.363 1.00 90.00 95 VAL A C 1
ATOM 707 O O . VAL A 1 95 ? 1.454 7.041 1.250 1.00 90.00 95 VAL A O 1
ATOM 710 N N . GLU A 1 96 ? 1.374 7.253 3.486 1.00 88.88 96 GLU A N 1
ATOM 711 C CA . GLU A 1 96 ? 1.639 8.699 3.525 1.00 88.88 96 GLU A CA 1
ATOM 712 C C . GLU A 1 96 ? 3.015 9.026 2.918 1.00 88.88 96 GLU A C 1
ATOM 714 O O . GLU A 1 96 ? 3.098 9.910 2.067 1.00 88.88 96 GLU A O 1
ATOM 719 N N . ASP A 1 97 ? 4.060 8.272 3.268 1.00 86.94 97 ASP A N 1
ATOM 720 C CA . ASP A 1 97 ? 5.420 8.477 2.751 1.00 86.94 97 ASP A CA 1
ATOM 721 C C . ASP A 1 97 ? 5.527 8.146 1.253 1.00 86.94 97 ASP A C 1
ATOM 723 O O . ASP A 1 97 ? 6.161 8.877 0.487 1.00 86.94 97 ASP A O 1
ATOM 727 N N . MET A 1 98 ? 4.866 7.071 0.804 1.00 86.62 98 MET A N 1
ATOM 728 C CA . MET A 1 98 ? 4.833 6.686 -0.612 1.00 86.62 98 MET A CA 1
ATOM 729 C C . MET A 1 98 ? 4.078 7.723 -1.456 1.00 86.62 98 MET A C 1
ATOM 731 O O . MET A 1 98 ? 4.570 8.150 -2.499 1.00 86.62 98 MET A O 1
ATOM 735 N N . LEU A 1 99 ? 2.896 8.162 -1.007 1.00 83.31 99 LEU A N 1
ATOM 736 C CA . LEU A 1 99 ? 2.099 9.179 -1.705 1.00 83.31 99 LEU A CA 1
ATOM 737 C C . LEU A 1 99 ? 2.702 10.589 -1.592 1.00 83.31 99 LEU A C 1
ATOM 739 O O . LEU A 1 99 ? 2.401 11.440 -2.427 1.00 83.31 99 LEU A O 1
ATOM 743 N N . GLY A 1 100 ? 3.546 10.835 -0.585 1.00 82.06 100 GLY A N 1
ATOM 744 C CA . GLY A 1 100 ? 4.212 12.113 -0.319 1.00 82.06 100 GLY A CA 1
ATOM 745 C C . GLY A 1 100 ? 5.296 12.505 -1.329 1.00 82.06 100 GLY A C 1
ATOM 746 O O . GLY A 1 100 ? 5.747 13.648 -1.309 1.00 82.06 100 GLY A O 1
ATOM 747 N N . GLY A 1 101 ? 5.680 11.606 -2.242 1.00 72.38 101 GLY A N 1
ATOM 748 C CA . GLY A 1 101 ? 6.547 11.928 -3.383 1.00 72.38 101 GLY A CA 1
ATOM 749 C C . GLY A 1 101 ? 8.003 11.478 -3.260 1.00 72.38 101 GLY A C 1
ATOM 750 O O . GLY A 1 101 ? 8.822 11.864 -4.090 1.00 72.38 101 GLY A O 1
ATOM 751 N N . HIS A 1 102 ? 8.342 10.649 -2.268 1.00 70.88 102 HIS A N 1
ATOM 752 C CA . HIS A 1 102 ? 9.677 10.042 -2.177 1.00 70.88 102 HIS A CA 1
ATOM 753 C C . HIS A 1 102 ? 9.889 8.913 -3.194 1.00 70.88 102 HIS A C 1
ATOM 755 O O . HIS A 1 102 ? 11.023 8.616 -3.558 1.00 70.88 102 HIS A O 1
ATOM 761 N N . ALA A 1 103 ? 8.799 8.308 -3.662 1.00 80.25 103 ALA A N 1
ATOM 762 C CA . ALA A 1 103 ? 8.805 7.175 -4.567 1.00 80.25 103 ALA A CA 1
ATOM 763 C C . ALA A 1 103 ? 7.774 7.364 -5.683 1.00 80.25 103 ALA A C 1
ATOM 765 O O . ALA A 1 103 ? 6.727 7.988 -5.490 1.00 80.25 103 ALA A O 1
ATOM 766 N N . THR A 1 104 ? 8.059 6.809 -6.858 1.00 86.25 104 THR A N 1
ATOM 767 C CA . THR A 1 104 ? 7.082 6.762 -7.949 1.00 86.25 104 THR A CA 1
ATOM 768 C C . THR A 1 104 ? 6.260 5.496 -7.777 1.00 86.25 104 THR A C 1
ATOM 770 O O . THR A 1 104 ? 6.795 4.410 -7.922 1.00 86.25 104 THR A O 1
ATOM 773 N N . LEU A 1 105 ? 4.967 5.597 -7.468 1.00 89.81 105 LEU A N 1
ATOM 774 C CA . LEU A 1 105 ? 4.104 4.411 -7.454 1.00 89.81 105 LEU A CA 1
ATOM 775 C C . LEU A 1 105 ? 3.555 4.117 -8.844 1.00 89.81 105 LEU A C 1
ATOM 777 O O . LEU A 1 105 ? 3.090 5.031 -9.538 1.00 89.81 105 LEU A O 1
ATOM 781 N N . LEU A 1 106 ? 3.471 2.833 -9.196 1.00 90.44 106 LEU A N 1
ATOM 782 C CA . LEU A 1 106 ? 2.664 2.431 -10.342 1.00 90.44 106 LEU A CA 1
ATOM 783 C C . LEU A 1 106 ? 1.197 2.869 -10.164 1.00 90.44 106 LEU A C 1
ATOM 785 O O . LEU A 1 106 ? 0.644 2.767 -9.063 1.00 90.44 106 LEU A O 1
ATOM 789 N N . PRO A 1 107 ? 0.521 3.310 -11.244 1.00 89.31 107 PRO A N 1
ATOM 790 C CA . PRO A 1 107 ? -0.873 3.739 -11.179 1.00 89.31 107 PRO A CA 1
ATOM 791 C C . PRO A 1 107 ? -1.806 2.691 -10.565 1.00 89.31 107 PRO A C 1
ATOM 793 O O . PRO A 1 107 ? -2.652 3.058 -9.755 1.00 89.31 107 PRO A O 1
ATOM 796 N N . ALA A 1 108 ? -1.608 1.409 -10.895 1.00 90.06 108 ALA A N 1
ATOM 797 C CA . ALA A 1 108 ? -2.396 0.297 -10.363 1.00 90.06 108 ALA A CA 1
ATOM 798 C C . ALA A 1 108 ? -2.220 0.133 -8.844 1.00 90.06 108 ALA A C 1
ATOM 800 O O . ALA A 1 108 ? -3.199 0.044 -8.110 1.00 90.06 108 ALA A O 1
ATOM 801 N N . VAL A 1 109 ? -0.977 0.195 -8.351 1.00 91.88 109 VAL A N 1
ATOM 802 C CA . VAL A 1 109 ? -0.674 0.135 -6.911 1.00 91.88 109 VAL A CA 1
ATOM 803 C C . VAL A 1 109 ? -1.296 1.329 -6.189 1.00 91.88 109 VAL A C 1
ATOM 805 O O . VAL A 1 109 ? -1.984 1.166 -5.181 1.00 91.88 109 VAL A O 1
ATOM 808 N N . ARG A 1 110 ? -1.130 2.538 -6.738 1.00 90.88 110 ARG A N 1
ATOM 809 C CA . ARG A 1 110 ? -1.729 3.758 -6.180 1.00 90.88 110 ARG A CA 1
ATOM 810 C C . ARG A 1 110 ? -3.254 3.661 -6.105 1.00 90.88 110 ARG A C 1
ATOM 812 O O . ARG A 1 110 ? -3.843 4.072 -5.104 1.00 90.88 110 ARG A O 1
ATOM 819 N N . GLU A 1 111 ? -3.892 3.138 -7.150 1.00 92.25 111 GLU A N 1
ATOM 820 C CA . GLU A 1 111 ? -5.340 2.953 -7.198 1.00 92.25 111 GLU A CA 1
ATOM 821 C C . GLU A 1 111 ? -5.809 1.921 -6.163 1.00 92.25 111 GLU A C 1
ATOM 823 O O . GLU A 1 111 ? -6.721 2.222 -5.391 1.00 92.25 111 GLU A O 1
ATOM 828 N N . ALA A 1 112 ? -5.158 0.759 -6.076 1.00 92.00 112 ALA A N 1
ATOM 829 C CA . ALA A 1 112 ? -5.488 -0.282 -5.102 1.00 92.00 112 ALA A CA 1
ATOM 830 C C . ALA A 1 112 ? -5.376 0.229 -3.654 1.00 92.00 112 ALA A C 1
ATOM 832 O O . ALA A 1 112 ? -6.318 0.098 -2.866 1.00 92.00 112 ALA A O 1
ATOM 833 N N . ILE A 1 113 ? -4.282 0.927 -3.325 1.00 91.12 113 ILE A N 1
ATOM 834 C CA . ILE A 1 113 ? -4.094 1.573 -2.018 1.00 91.12 113 ILE A CA 1
ATOM 835 C C . ILE A 1 113 ? -5.233 2.562 -1.743 1.00 91.12 113 ILE A C 1
ATOM 837 O O . ILE A 1 113 ? -5.853 2.530 -0.677 1.00 91.12 113 ILE A O 1
ATOM 841 N N . SER A 1 114 ? -5.538 3.435 -2.706 1.00 89.62 114 SER A N 1
ATOM 842 C CA . SER A 1 114 ? -6.563 4.465 -2.543 1.00 89.62 114 SER A CA 1
ATOM 843 C C . SER A 1 114 ? -7.971 3.887 -2.382 1.00 89.62 114 SER A C 1
ATOM 845 O O . SER A 1 114 ? -8.766 4.423 -1.610 1.00 89.62 114 SER A O 1
ATOM 847 N N . ARG A 1 115 ? -8.280 2.788 -3.075 1.00 89.81 115 ARG A N 1
ATOM 848 C CA . ARG A 1 115 ? -9.613 2.172 -3.092 1.00 89.81 115 ARG A CA 1
ATOM 849 C C . ARG A 1 115 ? -9.851 1.185 -1.955 1.00 89.81 115 ARG A C 1
ATOM 851 O O . ARG A 1 115 ? -10.999 1.030 -1.551 1.00 89.81 115 ARG A O 1
ATOM 858 N N . GLN A 1 116 ? -8.814 0.517 -1.453 1.00 88.75 116 GLN A N 1
ATOM 859 C CA . GLN A 1 116 ? -8.961 -0.552 -0.458 1.00 88.75 116 GLN A CA 1
ATOM 860 C C . GLN A 1 116 ? -8.314 -0.212 0.881 1.00 88.75 116 GLN A C 1
ATOM 862 O O . GLN A 1 116 ? -8.965 -0.360 1.915 1.00 88.75 116 GLN A O 1
ATOM 867 N N . LEU A 1 117 ? -7.073 0.286 0.881 1.00 88.69 117 LEU A N 1
ATOM 868 C CA . LEU A 1 117 ? -6.377 0.601 2.130 1.00 88.69 117 LEU A CA 1
ATOM 869 C C . LEU A 1 117 ? -6.896 1.886 2.766 1.00 88.69 117 LEU A C 1
ATOM 871 O O . LEU A 1 117 ? -7.223 1.868 3.949 1.00 88.69 117 LEU A O 1
ATOM 875 N N . LEU A 1 118 ? -7.018 2.986 2.012 1.00 88.00 118 LEU A N 1
ATOM 876 C CA . LEU A 1 118 ? -7.461 4.258 2.598 1.00 88.00 118 LEU A CA 1
ATOM 877 C C . LEU A 1 118 ? -8.815 4.127 3.314 1.00 88.00 118 LEU A C 1
ATOM 879 O O . LEU A 1 118 ? -8.871 4.520 4.477 1.00 88.00 118 LEU A O 1
ATOM 883 N N . PRO A 1 119 ? -9.870 3.520 2.727 1.00 87.19 119 PRO A N 1
ATOM 884 C CA . PRO A 1 119 ? -11.155 3.360 3.411 1.00 87.19 119 PRO A CA 1
ATOM 885 C C . PRO A 1 119 ? -11.096 2.428 4.626 1.00 87.19 119 PRO A C 1
ATOM 887 O O . PRO A 1 119 ? -11.880 2.603 5.556 1.00 87.19 119 PRO A O 1
ATOM 890 N N . ALA A 1 120 ? -10.185 1.450 4.630 1.00 86.12 120 ALA A N 1
ATOM 891 C CA . ALA A 1 120 ? -9.971 0.551 5.764 1.00 86.12 120 ALA A CA 1
ATOM 892 C C . ALA A 1 120 ? -9.204 1.222 6.918 1.00 86.12 120 ALA A C 1
ATOM 894 O O . ALA A 1 120 ? -9.352 0.816 8.069 1.00 86.12 120 ALA A O 1
ATOM 895 N N . LEU A 1 121 ? -8.401 2.246 6.614 1.00 82.94 121 LEU A N 1
ATOM 896 C CA . LEU A 1 121 ? -7.600 3.006 7.576 1.00 82.94 121 LEU A CA 1
ATOM 897 C C . LEU A 1 121 ? -8.323 4.238 8.141 1.00 82.94 121 LEU A C 1
ATOM 899 O O . LEU A 1 121 ? -7.857 4.799 9.135 1.00 82.94 121 LEU A O 1
ATOM 903 N N . VAL A 1 122 ? -9.435 4.680 7.536 1.00 80.25 122 VAL A N 1
ATOM 904 C CA . VAL A 1 122 ? -10.250 5.766 8.103 1.00 80.25 122 VAL A CA 1
ATOM 905 C C . VAL A 1 122 ? -10.787 5.305 9.462 1.00 80.25 122 VAL A C 1
ATOM 907 O O . VAL A 1 122 ? -11.475 4.282 9.518 1.00 80.25 122 VAL A O 1
ATOM 910 N N . PRO A 1 123 ? -10.534 6.048 10.557 1.00 66.38 123 PRO A N 1
ATOM 911 C CA . PRO A 1 123 ? -11.203 5.787 11.820 1.00 66.38 123 PRO A CA 1
ATOM 912 C C . PRO A 1 123 ? -12.711 5.845 11.573 1.00 66.38 123 PRO A C 1
ATOM 914 O O . PRO A 1 123 ? -13.232 6.888 11.173 1.00 66.38 123 PRO A O 1
ATOM 917 N N . ARG A 1 124 ? -13.426 4.734 11.782 1.00 59.88 124 ARG A N 1
ATOM 918 C CA . ARG A 1 124 ? -14.872 4.822 11.996 1.00 59.88 124 ARG A CA 1
ATOM 919 C C . ARG A 1 124 ? -15.015 5.575 13.313 1.00 59.88 124 ARG A C 1
ATOM 921 O O . ARG A 1 124 ? -14.717 4.999 14.354 1.00 59.88 124 ARG A O 1
ATOM 928 N N . GLY A 1 125 ? -15.274 6.878 13.203 1.00 42.66 125 GLY A N 1
ATOM 929 C CA . GLY A 1 125 ? -15.440 7.780 14.341 1.00 42.66 125 GLY A CA 1
ATOM 930 C C . GLY A 1 125 ? -16.433 7.243 15.356 1.00 42.66 125 GLY A C 1
ATOM 931 O O . GLY A 1 125 ? -17.370 6.523 14.938 1.00 42.66 125 GLY A O 1
#

Sequence (125 aa):
MAVSLAVELAENDLPMSRRDSPLAGSDVGSAESMAIPIEGAAAMMHADLIDQDDFRERLQALGFSVPPDSTPEQACEYAVRGLSPERAQALRRLVEDMLGGHATLLPAVREAISRQLLPALVPRG

Organism: Pseudomonas aeruginosa (strain ATCC 15692 / DSM 22644 / CIP 104116 / JCM 14847 / LMG 12228 / 1C / PRS 101 / PAO1) (NCBI:txid208964)

Foldseek 3Di:
DDDDDDDDDPDDDDDDDDDDDDDDDDDDDDDDDDDDPPPDPPPPPPQVECEQQNVLVVLVVLVQDDDNPDFLLSSLVSCLVVDDPVSLVVVVVVLCVCVVRSHHYDPRNVVSCVPRSVVSSPPPD